Protein AF-A0A956A4K6-F1 (afdb_monomer_lite)

pLDDT: mean 81.94, std 13.36, range [51.66, 95.81]

Structure (mmCIF, N/CA/C/O backbone):
data_AF-A0A956A4K6-F1
#
_entry.id   AF-A0A956A4K6-F1
#
loop_
_atom_site.group_PDB
_atom_site.id
_atom_site.type_symbol
_atom_site.label_atom_id
_atom_site.label_alt_id
_atom_site.label_comp_id
_atom_site.label_asym_id
_atom_site.label_entity_id
_atom_site.label_seq_id
_atom_site.pdbx_PDB_ins_code
_atom_site.Cartn_x
_atom_site.Cartn_y
_atom_site.Cartn_z
_atom_site.occupancy
_atom_site.B_iso_or_equiv
_atom_site.auth_seq_id
_atom_site.auth_comp_id
_atom_site.auth_asym_id
_atom_site.auth_atom_id
_atom_site.pdbx_PDB_model_num
ATOM 1 N N . THR A 1 1 ? 6.167 1.506 2.588 1.00 90.44 1 THR A N 1
ATOM 2 C CA . THR A 1 1 ? 7.046 0.468 3.166 1.00 90.44 1 THR A CA 1
ATOM 3 C C . THR A 1 1 ? 7.956 1.120 4.188 1.00 90.44 1 THR A C 1
ATOM 5 O O . THR A 1 1 ? 8.286 2.293 4.026 1.00 90.44 1 THR A O 1
ATOM 8 N N . SER A 1 2 ? 8.325 0.406 5.253 1.00 90.50 2 SER A N 1
ATOM 9 C CA . SER A 1 2 ? 9.215 0.922 6.309 1.00 90.50 2 SER A CA 1
ATOM 10 C C . SER A 1 2 ? 10.700 0.701 6.014 1.00 90.50 2 SER A C 1
ATOM 12 O O . SER A 1 2 ? 11.537 1.371 6.605 1.00 90.50 2 SER A O 1
ATOM 14 N N . GLY A 1 3 ? 11.034 -0.238 5.125 1.00 89.44 3 GLY A N 1
ATOM 15 C CA . GLY A 1 3 ? 12.417 -0.624 4.835 1.00 89.44 3 GLY A CA 1
ATOM 16 C C . GLY A 1 3 ? 13.081 -1.505 5.894 1.00 89.44 3 GLY A C 1
ATOM 17 O O . GLY A 1 3 ? 14.258 -1.824 5.761 1.00 89.44 3 GLY A O 1
ATOM 18 N N . TYR A 1 4 ? 12.348 -1.916 6.933 1.00 89.12 4 TYR A N 1
ATOM 19 C CA . TYR A 1 4 ? 12.900 -2.715 8.031 1.00 89.12 4 TYR A CA 1
ATOM 20 C C . TYR A 1 4 ? 13.248 -4.152 7.615 1.00 89.12 4 TYR A C 1
ATOM 22 O O . TYR A 1 4 ? 14.223 -4.725 8.096 1.00 89.12 4 TYR A O 1
ATOM 30 N N . ASP A 1 5 ? 12.474 -4.718 6.690 1.00 85.19 5 ASP A N 1
ATOM 31 C CA . ASP A 1 5 ? 12.655 -6.078 6.172 1.00 85.19 5 ASP A CA 1
ATOM 32 C C . ASP A 1 5 ? 13.785 -6.200 5.135 1.00 85.19 5 ASP A C 1
ATOM 34 O O . ASP A 1 5 ? 14.141 -7.313 4.755 1.00 85.19 5 ASP A O 1
ATOM 38 N N . LYS A 1 6 ? 14.364 -5.073 4.688 1.00 84.19 6 LYS A N 1
ATOM 39 C CA . LYS A 1 6 ? 15.356 -4.979 3.599 1.00 84.19 6 LYS A CA 1
ATOM 40 C C . LYS A 1 6 ? 14.889 -5.565 2.257 1.00 84.19 6 LYS A C 1
ATOM 42 O O . LYS A 1 6 ? 15.714 -5.758 1.370 1.00 84.19 6 LYS A O 1
ATOM 47 N N . VAL A 1 7 ? 13.589 -5.820 2.085 1.00 87.25 7 VAL A N 1
ATOM 48 C CA . VAL A 1 7 ? 13.009 -6.298 0.818 1.00 87.25 7 VAL A CA 1
ATOM 49 C C . VAL A 1 7 ? 12.628 -5.111 -0.054 1.00 87.25 7 VAL A C 1
ATOM 51 O O . VAL A 1 7 ? 12.932 -5.070 -1.243 1.00 87.25 7 VAL A O 1
ATOM 54 N N . PHE A 1 8 ? 11.988 -4.113 0.554 1.00 89.50 8 PHE A N 1
ATOM 55 C CA . PHE A 1 8 ? 11.580 -2.893 -0.127 1.00 89.50 8 PHE A CA 1
ATOM 56 C C . PHE A 1 8 ? 12.299 -1.688 0.474 1.00 89.50 8 PHE A C 1
ATOM 58 O O . PHE A 1 8 ? 12.403 -1.603 1.696 1.00 89.50 8 PHE A O 1
ATOM 65 N N . PRO A 1 9 ? 12.741 -0.702 -0.325 1.00 90.50 9 PRO A N 1
ATOM 66 C CA . PRO A 1 9 ? 13.226 0.555 0.225 1.00 90.50 9 PRO A CA 1
ATOM 67 C C . PRO A 1 9 ? 12.104 1.246 1.013 1.00 90.50 9 PRO 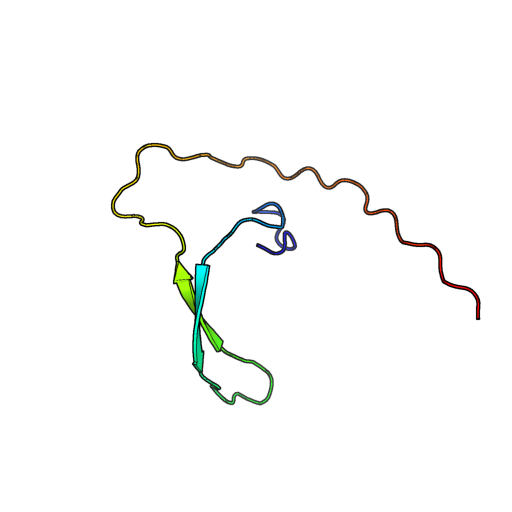A C 1
ATOM 69 O O . PRO A 1 9 ? 10.920 1.037 0.714 1.00 90.50 9 PRO A O 1
ATOM 72 N N . PRO A 1 10 ? 12.432 2.068 2.023 1.00 90.88 10 PRO A N 1
ATOM 73 C CA . PRO A 1 10 ? 11.430 2.855 2.726 1.00 90.88 10 PRO A CA 1
ATOM 74 C C . PRO A 1 10 ? 10.739 3.844 1.777 1.00 90.88 10 PRO A C 1
ATOM 76 O O . PRO A 1 10 ? 11.317 4.308 0.798 1.00 90.88 10 PRO A O 1
ATOM 79 N N . GLY A 1 11 ? 9.488 4.185 2.085 1.00 91.56 11 GLY A N 1
ATOM 80 C CA . GLY A 1 11 ? 8.751 5.235 1.376 1.00 91.56 11 GLY A CA 1
ATOM 81 C C . GLY A 1 11 ? 7.937 4.785 0.158 1.00 91.56 11 GLY A C 1
ATOM 82 O O . GLY A 1 11 ? 7.197 5.600 -0.389 1.00 91.56 11 GLY A O 1
ATOM 83 N N . LEU A 1 12 ? 7.969 3.505 -0.241 1.00 91.94 12 LEU A N 1
ATOM 84 C CA . LEU A 1 12 ? 7.075 3.027 -1.305 1.00 91.94 12 LEU A CA 1
ATOM 85 C C . LEU A 1 12 ? 5.619 3.027 -0.838 1.00 91.94 12 LEU A C 1
ATOM 87 O O . LEU A 1 12 ? 5.281 2.500 0.230 1.00 91.94 12 LEU A O 1
ATOM 91 N N . LYS A 1 13 ? 4.746 3.607 -1.660 1.00 93.94 13 LYS A N 1
ATOM 92 C CA . LYS A 1 13 ? 3.315 3.696 -1.381 1.00 93.94 13 LYS A CA 1
ATOM 93 C C . LYS A 1 13 ? 2.653 2.334 -1.573 1.00 93.94 13 LYS A C 1
ATOM 95 O O . LYS A 1 13 ? 2.645 1.801 -2.674 1.00 93.94 13 LYS A O 1
ATOM 100 N N . VAL A 1 14 ? 2.082 1.801 -0.496 1.00 94.81 14 VAL A N 1
ATOM 101 C CA . VAL A 1 14 ? 1.364 0.514 -0.509 1.00 94.81 14 VAL A CA 1
ATOM 102 C C . VAL A 1 14 ? -0.115 0.732 -0.825 1.00 94.81 14 VAL A C 1
ATOM 104 O O . VAL A 1 14 ? -0.686 0.079 -1.695 1.00 94.81 14 VAL A O 1
ATOM 107 N N . GLY A 1 15 ? -0.739 1.689 -0.140 1.00 95.00 15 GLY A N 1
ATOM 108 C CA . GLY A 1 15 ? -2.182 1.856 -0.158 1.00 95.00 15 GLY A CA 1
ATOM 109 C C . GLY A 1 15 ? -2.661 2.923 0.809 1.00 95.00 15 GLY A C 1
ATOM 110 O O . GLY A 1 15 ? -1.876 3.757 1.269 1.00 95.00 15 GLY A O 1
ATOM 111 N N . TYR A 1 16 ? -3.951 2.865 1.112 1.00 94.31 16 TYR A N 1
ATOM 112 C CA . TYR A 1 16 ? -4.624 3.722 2.080 1.00 94.31 16 TYR A CA 1
ATOM 113 C C . TYR A 1 16 ? -5.404 2.856 3.064 1.00 94.31 16 TYR A C 1
ATOM 115 O O . TYR A 1 16 ? -5.900 1.790 2.696 1.00 94.31 16 TYR A O 1
ATOM 123 N N . ILE A 1 17 ? -5.518 3.315 4.307 1.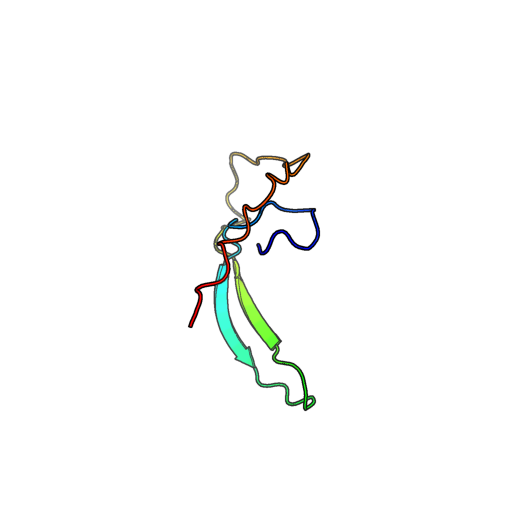00 93.62 17 ILE A N 1
ATOM 124 C CA . ILE A 1 17 ? -6.274 2.606 5.340 1.00 93.62 17 ILE A CA 1
ATOM 125 C C . ILE A 1 17 ? -7.760 2.674 4.979 1.00 93.62 17 ILE A C 1
ATOM 127 O O . ILE A 1 17 ? -8.297 3.760 4.761 1.00 93.62 17 ILE A O 1
ATOM 131 N N . ARG A 1 18 ? -8.404 1.510 4.896 1.00 91.06 18 ARG A N 1
ATOM 132 C CA . ARG A 1 18 ? -9.836 1.366 4.623 1.00 91.06 18 ARG A CA 1
ATOM 133 C C . ARG A 1 18 ? -10.635 1.259 5.912 1.00 91.06 18 ARG A C 1
ATOM 135 O O . ARG A 1 18 ? -11.660 1.921 6.049 1.00 91.06 18 ARG A O 1
ATOM 142 N N . SER A 1 19 ? -10.172 0.419 6.830 1.00 86.06 19 SER A N 1
ATOM 143 C CA . SER A 1 19 ? -10.808 0.185 8.119 1.00 86.06 19 SER A CA 1
ATOM 144 C C . SER A 1 19 ? -9.748 -0.109 9.181 1.00 86.06 19 SER A C 1
ATOM 146 O O . SER A 1 19 ? -8.656 -0.606 8.886 1.00 86.06 19 SER A O 1
ATOM 148 N N . LEU A 1 20 ? -10.069 0.259 10.416 1.00 79.88 20 LEU A N 1
ATOM 149 C CA . LEU A 1 20 ? -9.342 -0.156 11.604 1.00 79.88 20 LEU A CA 1
ATOM 150 C C . LEU A 1 20 ? -10.281 -1.104 12.342 1.00 79.88 20 LEU A C 1
ATOM 152 O O . LEU A 1 20 ? -11.241 -0.653 12.967 1.00 79.88 20 LEU A O 1
ATOM 156 N N . GLU A 1 21 ? -10.048 -2.406 12.220 1.00 71.00 21 GLU A N 1
ATOM 157 C CA . GLU A 1 21 ? -10.733 -3.366 13.073 1.00 71.00 21 GLU A CA 1
ATOM 158 C C . GLU A 1 21 ? -9.912 -3.492 14.356 1.00 71.00 21 GLU A C 1
ATOM 160 O O . GLU A 1 21 ? -8.834 -4.088 14.382 1.00 71.00 21 GLU A O 1
ATOM 165 N N . GLU A 1 22 ? -10.431 -2.936 15.453 1.00 57.34 22 GLU A N 1
ATOM 166 C CA . GLU A 1 22 ? -9.991 -3.322 16.793 1.00 57.34 22 GLU A CA 1
ATOM 167 C C . GLU A 1 22 ? -10.4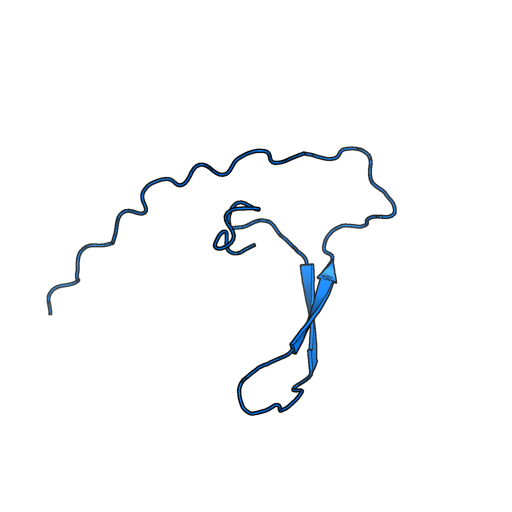08 -4.777 17.031 1.00 57.34 22 GLU A C 1
ATOM 169 O O . GLU A 1 22 ? -11.390 -5.088 17.706 1.00 57.34 22 GLU A O 1
ATOM 174 N N . ARG A 1 23 ? -9.645 -5.720 16.482 1.00 56.69 23 ARG A N 1
ATOM 175 C CA . ARG A 1 23 ? -9.596 -7.051 17.069 1.00 56.69 23 ARG A CA 1
ATOM 176 C C . ARG A 1 23 ? -8.796 -6.917 18.349 1.00 56.69 23 ARG A C 1
ATOM 178 O O . ARG A 1 23 ? -7.586 -7.100 18.337 1.00 56.69 23 ARG A O 1
ATOM 185 N N . GLN A 1 24 ? -9.483 -6.576 19.441 1.00 51.66 24 GLN A N 1
ATOM 186 C CA . GLN A 1 24 ? -8.941 -6.646 20.796 1.00 51.66 24 GLN A CA 1
ATOM 187 C C . GLN A 1 24 ? -8.439 -8.072 21.063 1.00 51.66 24 GLN A C 1
ATOM 189 O O . GLN A 1 24 ? -9.157 -8.948 21.537 1.00 51.66 24 GLN A O 1
ATOM 194 N N . ARG A 1 25 ? -7.178 -8.310 20.718 1.00 60.06 25 ARG A N 1
ATOM 195 C CA . ARG A 1 25 ? -6.318 -9.323 21.319 1.00 60.06 25 ARG A CA 1
ATOM 196 C C . ARG A 1 25 ? -5.313 -8.591 22.203 1.00 60.06 25 ARG A C 1
ATOM 198 O O . ARG A 1 25 ? -4.122 -8.749 22.000 1.00 60.06 25 ARG A O 1
ATOM 205 N N . ASP A 1 26 ? -5.811 -7.717 23.081 1.00 66.62 26 ASP A N 1
ATOM 206 C CA . ASP A 1 26 ? -5.140 -6.944 24.147 1.00 66.62 26 ASP A CA 1
ATOM 207 C C . ASP A 1 26 ? -3.820 -6.185 23.843 1.00 66.62 26 ASP A C 1
AT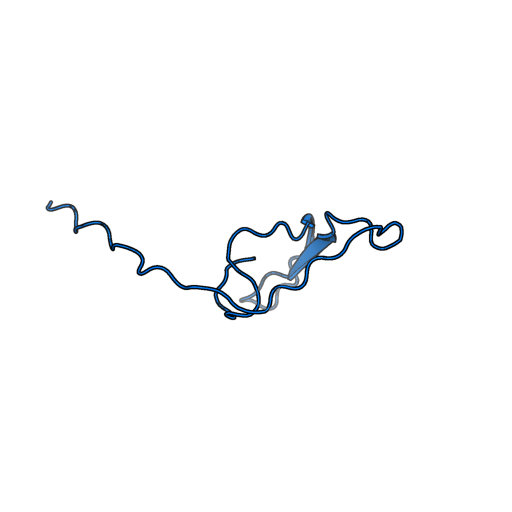OM 209 O O . ASP A 1 26 ? -3.391 -5.382 24.669 1.00 66.62 26 ASP A O 1
ATOM 213 N N . VAL A 1 27 ? -3.168 -6.374 22.688 1.00 80.88 27 VAL A N 1
ATOM 214 C CA . VAL A 1 27 ? -1.802 -5.891 22.404 1.00 80.88 27 VAL A CA 1
ATOM 215 C C . VAL A 1 27 ? -1.595 -5.451 20.943 1.00 80.88 27 VAL A C 1
ATOM 217 O O . VAL A 1 27 ? -0.620 -4.762 20.650 1.00 80.88 27 VAL A O 1
ATOM 220 N N . GLU A 1 28 ? -2.489 -5.805 20.015 1.00 81.44 28 GLU A N 1
ATOM 221 C CA . GLU A 1 28 ? -2.300 -5.569 18.574 1.00 81.44 28 GLU A CA 1
ATOM 222 C C . GLU A 1 28 ? -3.542 -4.961 17.906 1.00 81.44 28 GLU A C 1
ATOM 224 O O . GLU A 1 28 ? -4.673 -5.218 18.318 1.00 81.44 28 GLU A O 1
ATOM 229 N N . TYR A 1 29 ? -3.310 -4.176 16.849 1.00 81.12 29 TYR A N 1
ATOM 230 C CA . TYR A 1 29 ? -4.344 -3.614 15.978 1.00 81.12 29 TYR A CA 1
ATOM 231 C C . TYR A 1 29 ? -4.214 -4.206 14.579 1.00 81.12 29 TYR A C 1
ATOM 233 O O . TYR A 1 29 ? -3.109 -4.275 14.035 1.00 81.12 29 TYR A O 1
ATOM 241 N N . GLU A 1 30 ? -5.343 -4.571 13.976 1.00 86.94 30 GLU A N 1
ATOM 242 C CA . GLU A 1 30 ? -5.394 -5.045 12.596 1.00 86.94 30 GLU A CA 1
ATOM 243 C C . GLU A 1 30 ? -5.947 -3.932 11.690 1.00 86.94 30 GLU A C 1
ATOM 245 O O . GLU A 1 30 ? -6.978 -3.316 11.965 1.00 86.94 30 GLU A O 1
ATOM 250 N N . LEU A 1 31 ? -5.216 -3.631 10.616 1.00 90.31 31 LEU A N 1
ATOM 251 C CA . LEU A 1 31 ? -5.530 -2.562 9.668 1.00 90.31 31 LEU A CA 1
ATOM 252 C C . LEU A 1 31 ? -5.852 -3.171 8.308 1.00 90.31 31 LEU A C 1
ATOM 254 O O . LEU A 1 31 ? -5.009 -3.846 7.714 1.00 90.31 31 LEU A O 1
ATOM 258 N N . GLU A 1 32 ? -7.027 -2.862 7.769 1.00 92.75 32 GLU A N 1
ATOM 259 C CA . GLU A 1 32 ? -7.359 -3.202 6.389 1.00 92.75 32 GLU A CA 1
ATOM 260 C C . GLU A 1 32 ? -6.852 -2.094 5.456 1.00 92.75 32 GLU A C 1
ATOM 262 O O . GLU A 1 32 ? -7.172 -0.913 5.629 1.00 92.75 32 GLU A O 1
ATOM 267 N N . VAL A 1 33 ? -6.063 -2.462 4.444 1.00 94.00 33 VAL A N 1
ATOM 268 C CA . VAL A 1 33 ? -5.453 -1.518 3.497 1.00 94.00 33 VAL A CA 1
ATOM 269 C C . VAL A 1 33 ? -5.989 -1.759 2.090 1.00 94.00 33 VAL A C 1
ATOM 271 O O . VAL A 1 33 ? -5.854 -2.852 1.545 1.00 94.00 33 VAL A O 1
ATOM 274 N N . THR A 1 34 ? -6.524 -0.710 1.463 1.00 95.56 34 THR A N 1
ATOM 275 C CA . THR A 1 34 ? -6.841 -0.711 0.030 1.00 95.56 34 THR A CA 1
ATOM 276 C C . THR A 1 34 ? -5.572 -0.395 -0.764 1.00 95.56 34 THR A C 1
ATOM 278 O O . THR A 1 34 ? -4.974 0.664 -0.529 1.00 95.56 34 THR A O 1
ATOM 281 N N . PRO A 1 35 ? -5.152 -1.246 -1.717 1.00 95.81 35 PRO A N 1
ATOM 282 C CA . PRO A 1 35 ? -3.968 -0.986 -2.528 1.00 95.81 35 PRO A CA 1
ATOM 283 C C . PRO A 1 35 ? -4.067 0.322 -3.318 1.00 95.81 35 PRO A C 1
ATOM 285 O O . PRO A 1 35 ? -5.122 0.670 -3.843 1.00 95.81 35 PRO A O 1
ATOM 288 N N . ALA A 1 36 ? -2.949 1.041 -3.438 1.00 94.56 36 ALA A N 1
ATOM 289 C CA . ALA A 1 36 ? -2.882 2.259 -4.252 1.00 94.56 36 ALA A CA 1
ATOM 290 C C . ALA A 1 36 ? -2.729 1.968 -5.757 1.00 94.56 36 ALA A C 1
ATOM 292 O O . ALA A 1 36 ? -2.850 2.884 -6.567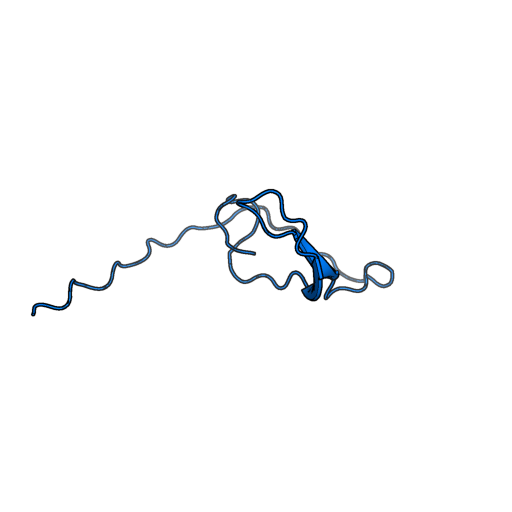 1.00 94.56 36 ALA A O 1
ATOM 293 N N . VAL A 1 37 ? -2.432 0.718 -6.117 1.00 94.06 37 VAL A N 1
ATOM 294 C CA . VAL A 1 37 ? -2.181 0.264 -7.488 1.00 94.06 37 VAL A CA 1
ATOM 295 C C . VAL A 1 37 ? -3.364 -0.567 -7.968 1.00 94.06 37 VAL A C 1
ATOM 297 O O . VAL A 1 37 ? -3.836 -1.450 -7.251 1.00 94.06 37 VAL A O 1
ATOM 300 N N . ASN A 1 38 ? -3.819 -0.313 -9.196 1.00 93.19 38 ASN A N 1
ATOM 301 C CA . ASN A 1 38 ? -4.763 -1.192 -9.869 1.00 93.19 38 ASN A CA 1
ATOM 302 C C . ASN A 1 38 ? -4.009 -2.351 -10.535 1.00 93.19 38 ASN A C 1
ATOM 304 O O . ASN A 1 38 ? -3.446 -2.198 -11.611 1.00 93.19 38 ASN A O 1
ATOM 308 N N . PHE A 1 39 ? -4.030 -3.529 -9.918 1.00 92.50 39 PHE A N 1
ATOM 309 C CA . PHE A 1 39 ? -3.340 -4.706 -10.454 1.00 92.50 39 PHE A CA 1
ATOM 310 C C . PHE A 1 39 ? -3.990 -5.312 -11.705 1.00 92.50 39 PHE A C 1
ATOM 312 O O . PHE A 1 39 ? -3.381 -6.167 -12.339 1.00 92.50 39 PHE A O 1
ATOM 319 N N . SER A 1 40 ? -5.211 -4.898 -12.060 1.00 95.00 40 SER A N 1
ATOM 320 C CA . SER A 1 40 ? -5.874 -5.360 -13.289 1.00 95.00 40 SER A CA 1
ATOM 321 C C . SER A 1 40 ? -5.418 -4.619 -14.549 1.00 95.00 40 SER A C 1
ATOM 323 O O . SER A 1 40 ? -5.719 -5.071 -15.649 1.00 95.00 40 SER A O 1
ATOM 325 N N . ASP A 1 41 ? -4.693 -3.511 -14.387 1.00 93.94 41 ASP A N 1
ATOM 326 C CA . ASP A 1 41 ? -4.260 -2.635 -15.474 1.00 93.94 41 ASP A CA 1
ATOM 327 C C . ASP A 1 41 ? -2.789 -2.251 -15.263 1.00 93.94 41 ASP A C 1
ATOM 329 O O . ASP A 1 41 ? -2.461 -1.216 -14.680 1.00 93.94 41 ASP A O 1
ATOM 333 N N . LEU A 1 42 ? -1.893 -3.162 -15.649 1.00 94.44 42 LEU A N 1
ATOM 334 C CA . LEU A 1 42 ? -0.447 -2.999 -15.518 1.00 94.44 42 LEU A CA 1
ATOM 335 C C . LEU A 1 42 ? 0.207 -3.046 -16.897 1.00 94.44 42 LEU A C 1
ATOM 337 O O . LEU A 1 42 ? 0.141 -4.066 -17.578 1.00 94.44 42 LEU A O 1
ATOM 341 N N . ASP A 1 43 ? 0.893 -1.965 -17.257 1.00 95.31 43 ASP A N 1
ATOM 342 C CA . ASP A 1 43 ? 1.684 -1.877 -18.491 1.00 95.31 43 ASP A CA 1
ATOM 343 C C . ASP A 1 43 ? 3.182 -2.112 -18.216 1.00 95.31 43 ASP A C 1
ATOM 345 O O . ASP A 1 43 ? 3.849 -2.901 -18.882 1.00 95.31 43 ASP A O 1
ATOM 349 N N . ILE A 1 44 ? 3.719 -1.491 -17.158 1.00 92.81 44 ILE A N 1
ATOM 350 C CA . ILE A 1 44 ? 5.147 -1.550 -16.816 1.00 92.81 44 ILE A CA 1
ATOM 351 C C . ILE A 1 44 ? 5.332 -1.902 -15.339 1.00 92.81 44 ILE A C 1
ATOM 353 O O . ILE A 1 44 ? 4.757 -1.270 -14.452 1.00 92.81 44 ILE A O 1
ATOM 357 N N . VAL A 1 45 ? 6.211 -2.870 -15.067 1.00 93.69 45 VAL A N 1
ATOM 358 C CA . VAL A 1 45 ? 6.580 -3.313 -13.715 1.00 93.69 45 VAL A CA 1
ATOM 359 C C . VAL A 1 45 ? 8.074 -3.105 -13.492 1.00 93.69 45 VAL A C 1
ATOM 361 O O . VAL A 1 45 ? 8.893 -3.439 -14.344 1.00 93.69 45 VAL A O 1
ATOM 364 N N . HIS A 1 46 ? 8.431 -2.565 -12.327 1.00 91.25 46 HIS A N 1
ATOM 365 C CA . HIS A 1 46 ? 9.821 -2.361 -11.926 1.00 91.25 46 HIS A CA 1
ATOM 366 C C . HIS A 1 46 ? 10.197 -3.370 -10.844 1.00 91.25 46 HIS A C 1
ATOM 368 O O . HIS A 1 46 ? 9.536 -3.451 -9.809 1.00 91.25 46 HIS A O 1
ATOM 374 N N . VAL A 1 47 ? 11.269 -4.126 -11.080 1.00 91.56 47 VAL A N 1
ATOM 375 C CA . VAL A 1 47 ? 11.802 -5.085 -10.107 1.00 91.56 47 VAL A CA 1
ATOM 376 C C . VAL A 1 47 ? 12.900 -4.411 -9.297 1.00 91.56 47 VAL A C 1
ATOM 378 O O . VAL A 1 47 ? 13.876 -3.908 -9.851 1.00 91.56 47 VAL A O 1
ATOM 381 N N . ILE A 1 48 ? 12.740 -4.417 -7.977 1.00 87.88 48 ILE A N 1
ATOM 382 C CA . ILE A 1 48 ? 13.744 -3.919 -7.039 1.00 87.88 48 ILE A CA 1
ATOM 383 C C . ILE A 1 48 ? 14.597 -5.111 -6.610 1.00 87.88 48 ILE A C 1
ATOM 385 O O . ILE A 1 48 ? 14.073 -6.075 -6.062 1.00 87.88 48 ILE A O 1
ATOM 389 N N . VAL A 1 49 ? 15.898 -5.055 -6.898 1.00 87.75 49 VAL A N 1
ATOM 390 C CA . VAL A 1 49 ? 16.840 -6.162 -6.648 1.00 87.75 49 VAL A CA 1
ATOM 391 C C . VAL A 1 49 ? 17.766 -5.921 -5.457 1.00 87.75 49 VAL A C 1
ATOM 393 O O . VAL A 1 49 ? 18.399 -6.863 -4.994 1.00 87.75 49 VAL A O 1
ATOM 396 N N . ASP A 1 50 ? 17.861 -4.681 -4.973 1.00 79.12 50 ASP A N 1
ATOM 397 C CA . ASP A 1 50 ? 18.703 -4.323 -3.831 1.00 79.12 50 ASP A CA 1
ATOM 398 C C . ASP A 1 50 ? 18.241 -3.004 -3.187 1.00 79.12 50 ASP A C 1
ATOM 400 O O . ASP A 1 50 ? 17.663 -2.136 -3.852 1.00 79.12 50 ASP A O 1
ATOM 404 N N . VAL A 1 51 ? 18.528 -2.842 -1.895 1.00 73.38 51 VAL A N 1
ATOM 405 C CA . VAL A 1 51 ? 18.258 -1.633 -1.112 1.00 73.38 51 VAL A CA 1
ATOM 406 C C . VAL A 1 51 ? 19.576 -1.141 -0.521 1.00 73.38 51 VAL A C 1
ATOM 408 O O . VAL A 1 51 ? 20.083 -1.688 0.458 1.00 73.38 51 VAL A O 1
ATOM 411 N N . LYS A 1 52 ? 20.126 -0.061 -1.085 1.00 70.62 52 LYS A N 1
ATOM 412 C CA . LYS A 1 52 ? 21.307 0.598 -0.516 1.00 70.62 52 LYS A CA 1
ATOM 413 C C . LYS A 1 52 ? 20.910 1.343 0.756 1.00 70.62 52 LYS A C 1
ATOM 415 O O . LYS A 1 52 ? 20.189 2.335 0.700 1.00 70.62 52 LYS A O 1
ATOM 420 N N . SER A 1 53 ? 21.373 0.865 1.906 1.00 64.50 53 SER A N 1
ATOM 421 C CA . SER A 1 53 ? 21.254 1.588 3.170 1.00 64.50 53 SER A CA 1
ATOM 422 C C . SER A 1 53 ? 22.331 2.670 3.241 1.00 64.50 53 SER A C 1
ATOM 424 O O . SER A 1 53 ? 23.490 2.356 3.519 1.00 64.50 53 SER A O 1
ATOM 426 N N . ASP A 1 54 ? 21.968 3.931 3.012 1.00 62.66 54 ASP A N 1
ATOM 427 C CA . ASP A 1 54 ? 22.840 5.042 3.395 1.00 62.66 54 ASP A CA 1
ATOM 428 C C . ASP A 1 54 ? 22.926 5.110 4.932 1.00 62.66 54 ASP A C 1
ATOM 430 O O . ASP A 1 54 ? 21.915 4.906 5.618 1.00 62.66 54 ASP A O 1
ATOM 434 N N . PRO A 1 55 ? 24.111 5.363 5.516 1.00 57.72 55 PRO A N 1
ATOM 435 C CA . PRO A 1 55 ? 24.242 5.518 6.956 1.00 57.72 55 PRO A CA 1
ATOM 436 C C . PRO A 1 55 ? 23.432 6.738 7.405 1.00 57.72 55 PRO A C 1
ATOM 438 O O . PRO A 1 55 ? 23.771 7.879 7.099 1.00 57.72 55 PRO A O 1
ATOM 441 N N . VAL A 1 56 ? 22.352 6.491 8.149 1.00 61.47 56 VAL A N 1
ATOM 442 C CA . VAL A 1 56 ? 21.547 7.545 8.770 1.00 61.47 56 VAL A CA 1
ATOM 443 C C . VAL A 1 56 ? 22.441 8.301 9.751 1.00 61.47 56 VAL A C 1
ATOM 445 O O . VAL A 1 56 ? 22.835 7.761 10.790 1.00 61.47 56 VAL A O 1
ATOM 448 N N . ALA A 1 57 ? 22.785 9.547 9.424 1.00 58.72 57 ALA A N 1
ATOM 449 C CA . ALA A 1 57 ? 23.453 10.442 10.355 1.00 58.72 57 ALA A CA 1
ATOM 450 C C . ALA A 1 57 ? 22.525 10.650 11.559 1.00 58.72 57 ALA A C 1
ATOM 452 O O . ALA A 1 57 ? 21.451 11.238 11.434 1.00 58.72 57 ALA A O 1
ATOM 453 N N . ARG A 1 58 ? 22.912 10.120 12.724 1.00 60.97 58 ARG A N 1
ATOM 454 C CA . ARG A 1 58 ? 22.203 10.400 13.976 1.00 60.97 58 ARG A CA 1
ATOM 455 C C . ARG A 1 58 ? 22.300 11.907 14.245 1.00 60.97 58 ARG A C 1
ATOM 457 O O . ARG A 1 58 ? 23.427 12.408 14.267 1.00 60.97 58 ARG A O 1
ATOM 464 N N . PRO A 1 59 ? 21.183 12.629 14.447 1.00 62.81 59 PRO A N 1
ATOM 465 C CA . PRO A 1 59 ? 21.260 14.001 14.924 1.00 62.81 59 PRO A CA 1
ATOM 466 C C . PRO A 1 59 ? 21.981 14.013 16.278 1.00 62.81 59 PRO A C 1
ATOM 468 O O . PRO A 1 59 ? 21.800 13.106 17.098 1.00 62.81 59 PRO A O 1
ATOM 471 N N . ALA A 1 60 ? 22.866 14.994 16.465 1.00 66.44 60 ALA A N 1
ATOM 472 C CA . ALA A 1 60 ? 23.605 15.167 17.709 1.00 66.44 60 ALA A CA 1
ATOM 473 C C . ALA A 1 60 ? 22.619 15.348 18.878 1.00 66.44 60 ALA A C 1
ATOM 475 O O . ALA A 1 60 ? 21.573 15.968 18.680 1.00 66.44 60 ALA A O 1
ATOM 476 N N . PRO A 1 61 ? 22.918 14.810 20.073 1.00 66.94 61 PRO A N 1
ATOM 477 C CA . PRO A 1 61 ? 22.070 15.025 21.237 1.00 66.94 61 PRO A CA 1
ATOM 478 C C . PRO A 1 61 ? 21.969 16.528 21.516 1.00 66.94 61 PRO A C 1
ATOM 480 O O . PRO A 1 61 ? 22.989 17.205 21.642 1.00 66.94 61 PRO A O 1
ATOM 483 N N . GLU A 1 62 ? 20.743 17.042 21.586 1.00 66.81 62 GLU A N 1
ATOM 484 C CA . GLU A 1 62 ? 20.483 18.403 22.043 1.00 66.81 62 GLU A CA 1
ATOM 485 C C . GLU A 1 62 ? 20.858 18.475 23.530 1.00 66.81 62 GLU A C 1
ATOM 487 O O . GLU A 1 62 ? 20.292 17.768 24.367 1.00 66.81 62 GLU A O 1
ATOM 492 N N . THR A 1 63 ? 21.895 19.254 23.839 1.00 64.50 63 THR A N 1
ATOM 493 C CA . THR A 1 63 ? 22.354 19.494 25.211 1.00 64.50 63 THR A CA 1
ATOM 494 C C . THR A 1 63 ? 21.288 20.303 25.966 1.00 64.50 63 THR A C 1
ATOM 496 O O . THR A 1 63 ? 20.816 21.293 25.402 1.00 64.50 63 THR A O 1
ATOM 499 N N . PRO A 1 64 ? 20.903 19.910 27.197 1.00 68.00 64 PRO A N 1
ATOM 500 C CA . PRO A 1 64 ? 19.948 20.655 28.021 1.00 68.00 64 PRO A CA 1
ATOM 501 C C . PRO A 1 64 ? 20.477 22.015 28.492 1.00 68.00 64 PRO A C 1
ATOM 503 O O . PRO A 1 64 ? 21.717 22.169 28.611 1.00 68.00 64 PRO A O 1
#

Foldseek 3Di:
DCCPVQQDEPDDAFFAFDDWDPPPPPPDTDTDGDGPDDPVDDDDDDDDDGDDDDPPDDPDDDDD

Sequence (64 aa):
TSGYDKVFPPGLKVGYIRSLEERQRDVEYELEVTPAVNFSDLDIVHVIVDVKSDPVARPAPETP

Secondary structure (DSSP, 8-state):
--STTSSS-TT---EEEEEEE----SS--EEEEEESS-TTS-S--------------PPPP---

Radius of gyration: 17.53 Å; chains: 1; bounding box: 35×30×46 Å

=== Feature glossary ===
The record interleaves many kinds of information about one protein. Here is each kind framed as the question it answers.

Q: What are the backbone torsion angles?
A: φ (phi) and ψ (psi) are the two rotatable backbone dihedrals per residue: φ is the C(i-1)–N–Cα–C torsion, ψ is the N–Cα–C–N(i+1) torsion, both in degrees on (−180°, 180°]. α-helical residues cluster near (−60°, −45°); β-strand residues near (−120°, +130°). A Ramachandran plot is simply a scatter of (φ, ψ) for every residue.

Q: What is the amino-acid chain?
A: This is the polypeptide sequence — one letter per residue, N-terminus first. Length ranges from a few dozen residues for small domains to over a thousand for large multi-domain proteins.

Q: How mobile is each atom in the crystal?
A: For experimental (PDB) structures, the B-factor (temperature factor) quantifies the positional spread of each atom in the crystal — a combination of thermal vibration and static disorder — in units of Å². High B-factors mark flexible loops or poorly resolved regions; low B-factors mark the rigid, well-ordered core.

Q: Are the domains correctly placed relative to each other?
A: Predicted Aligned Error (PAE) is an AlphaFold confidence matrix: entry (i, j) is the expected error in the position of residue j, in ångströms, when the prediction is superimposed on the true structure at residue i. Low PAE within a block of residues means that block is internally rigid and well-predicted; high PAE between two blocks means their relative placement is uncertain even if each block individually is confident.

Q: How confident is the AlphaFold model at each residue?
A: pLDDT is the predicted lDDT-Cα score: AlphaFold's confidence that the local environment of each residue (all inter-atomic distances within 15 Å) is correctly placed. It is a per-residue number between 0 and 100, with higher meaning more reliable.

Q: What family and function is it annotated with?
A: Functional annotations link the protein to curated databases. InterPro entries identify conserved domains and families by matching the sequence against member-database signatures (Pfam, PROSITE, CDD, …). Gene Ontology (GO) terms describe molecular function, biological process, and cellular component in a controlled vocabulary. CATH places the structure in a hierarchical fold classification (Class/Architecture/Topology/Homologous-superfamily). The organism is the source species.

Q: How big and how compact is the whole molecule?
A: Three whole-structure scalars: the radius of gyration (RMS distance of Cα from centroid, in Å), the count of Cα–Cα contacts (pairs closer than 8 Å and separated by more than four residues in sequence — i.e. tertiary, not local, contacts), and the bounding-box dimensions. Together they distinguish compact globular folds from extended fibres or disordered chains.

Q: What known structures does this most resemble?
A: The Foldseek neighbor list gives the closest experimentally determined structures in the PDB, ranked by structural alignment. TM-score near 1 means near-identical fold; near 0.3 means only rough topology match. This is how one finds what a novel AlphaFold prediction most resembles in the solved-structure universe.

Q: Which residues are buried vs exposed?
A: SASA measures how much of the protein is reachable by solvent. It is computed by rolling a water-sized probe over the atomic surface and summing the exposed area (Å²). Per-residue SASA distinguishes core (buried, low SASA) from surface (exposed, high SASA) residues; total SASA is a whole-molecule size measure.

Q: Which residues are in helices, strands, or loops?
A: Eight-state secondary structure (DSSP): H is the canonical α-helix, G the tighter 3₁₀-helix, I the wider π-helix; E/B are β-structure, T and S are turns and bends, and '-' is everything else. DSSP derives these from the pattern of main-chain N–H···O=C hydrogen bonds, not from the sequence.

Q: Where is each backbone atom in 3D?
A: Structure coordinates are given as an mmCIF _atom_site loop: one row per atom with element, residue name, chain id, sequence number, and x/y/z position in Å. Only the four main-chain atoms per residue are included here; side chains are omitted to keep the record compact.

Q: What if only a Cα trace is available?
A: Three-state secondary structure (P-SEA) collapses the eight DSSP classes into helix (a), strand (b), and coil (c). P-SEA assigns these from Cα geometry alone — distances and angles — without requiring backbone oxygens, so it works on any Cα trace.

Q: 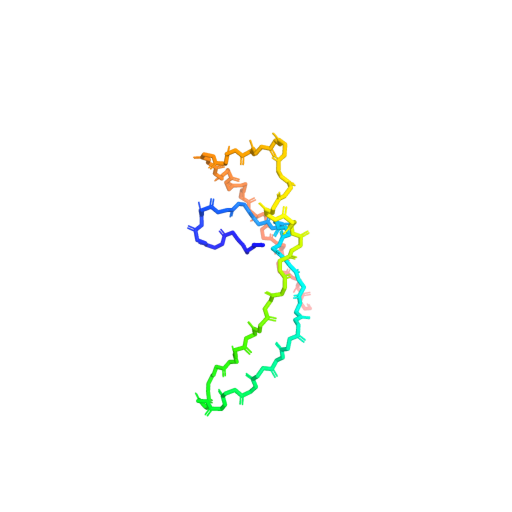What do the rendered images show?
A: The six renders are orthographic views along the three Cartesian axes in both directions. Representation (cartoon, sticks, or surface) and color scheme (sequence-rainbow or by-chain) vary across proteins so the training set covers all the common visualization conventions.

Q: What does the local fold look like, residue by residue?
A: Foldseek's 3Di representation compresses backbone geometry into a per-residue letter drawn from a learned twenty-state alphabet. It captures the tertiary interaction pattern around each residue — which residues are packed against it in space, regardless of where they are in sequence.

Q: What do the diagnostic plots show?
A: The contact map is a binary N×N matrix image: pixel (i, j) is dark where Cα_i and Cα_j are within 8 Å and |i−j|>4. Because the |i−j|>4 filter removes local helical contacts, off-diagonal stripes parallel to the main diagonal indicate parallel β-sheets; stripes perpendicular to it indicate antiparallel β-sheets. The Ramachandran plot scatters every residue's (φ, ψ) pair against the sterically allowed regions. The PAE heatmap renders the predicted-aligned-error matrix.